Protein AF-A0A512DTS6-F1 (afdb_monomer_lite)

Structure (mmCIF, N/CA/C/O backbone):
data_AF-A0A512DTS6-F1
#
_entry.id   AF-A0A512DTS6-F1
#
loop_
_atom_site.group_PDB
_atom_site.id
_atom_site.type_symbol
_atom_site.label_atom_id
_atom_site.label_alt_id
_atom_site.label_comp_id
_atom_site.label_asym_id
_atom_site.label_entity_id
_atom_site.label_seq_id
_atom_site.pdbx_PDB_ins_code
_atom_site.Cartn_x
_atom_site.Cartn_y
_atom_site.Cartn_z
_atom_site.occupancy
_atom_site.B_iso_or_equiv
_atom_site.auth_seq_id
_atom_site.auth_comp_id
_atom_site.auth_asym_id
_atom_site.auth_atom_id
_atom_site.pdbx_PDB_model_num
ATOM 1 N N . MET A 1 1 ? -5.283 -4.118 12.997 1.00 68.88 1 MET A N 1
ATOM 2 C CA . MET A 1 1 ? -4.513 -5.050 12.125 1.00 68.88 1 MET A CA 1
ATOM 3 C C . MET A 1 1 ? -5.473 -5.818 11.245 1.00 68.88 1 MET A C 1
ATOM 5 O O . MET A 1 1 ? -5.314 -5.756 10.037 1.00 68.88 1 MET A O 1
ATOM 9 N N . GLN A 1 2 ? -6.522 -6.405 11.833 1.00 87.25 2 GLN A N 1
ATOM 10 C CA . GLN A 1 2 ? -7.629 -7.031 11.108 1.00 87.25 2 GLN A CA 1
ATOM 11 C C . GLN A 1 2 ? -8.223 -6.148 9.991 1.00 87.25 2 GLN A C 1
ATOM 13 O O . GLN A 1 2 ? -8.610 -6.655 8.944 1.00 87.25 2 GLN A O 1
ATOM 18 N N . GLU A 1 3 ? -8.275 -4.830 10.178 1.00 92.88 3 GLU A N 1
ATOM 19 C CA . GLU A 1 3 ? -8.742 -3.871 9.169 1.00 92.88 3 GLU A CA 1
ATOM 20 C C . GLU A 1 3 ? -7.796 -3.831 7.963 1.00 92.88 3 GLU A C 1
ATOM 22 O O . GLU A 1 3 ? -8.238 -3.862 6.818 1.00 92.88 3 GLU A O 1
ATOM 27 N N . ILE A 1 4 ? -6.483 -3.831 8.218 1.00 93.75 4 ILE A N 1
ATOM 28 C CA . ILE A 1 4 ? -5.471 -3.867 7.162 1.00 93.75 4 ILE A CA 1
ATOM 29 C C . ILE A 1 4 ? -5.511 -5.224 6.447 1.00 93.75 4 ILE A C 1
ATOM 31 O O . ILE A 1 4 ? -5.499 -5.248 5.223 1.00 93.75 4 ILE A O 1
ATOM 35 N N . ASP A 1 5 ? -5.637 -6.337 7.180 1.00 92.88 5 ASP A N 1
ATOM 36 C CA . ASP A 1 5 ? -5.832 -7.682 6.610 1.00 92.88 5 ASP A CA 1
ATOM 37 C C . ASP A 1 5 ? -7.047 -7.751 5.681 1.00 92.88 5 ASP A C 1
ATOM 39 O O . ASP A 1 5 ? -6.988 -8.342 4.603 1.00 92.88 5 ASP A O 1
ATOM 43 N N . THR A 1 6 ? -8.163 -7.161 6.111 1.00 93.81 6 THR A N 1
ATOM 44 C CA . THR A 1 6 ? -9.421 -7.159 5.357 1.00 93.81 6 THR A CA 1
ATOM 45 C C . THR A 1 6 ? -9.233 -6.431 4.032 1.00 93.81 6 THR A C 1
ATOM 47 O O . THR A 1 6 ? -9.469 -7.012 2.974 1.00 93.81 6 THR A O 1
ATOM 50 N N . VAL A 1 7 ? -8.695 -5.211 4.076 1.00 95.56 7 VAL A N 1
ATOM 51 C CA . VAL A 1 7 ? -8.401 -4.423 2.873 1.00 95.56 7 VAL A CA 1
ATOM 52 C C . VAL A 1 7 ? -7.369 -5.124 1.981 1.00 95.56 7 VAL A C 1
ATOM 54 O O . VAL A 1 7 ? -7.547 -5.194 0.766 1.00 95.56 7 VAL A O 1
ATOM 57 N N . LEU A 1 8 ? -6.314 -5.711 2.552 1.00 94.25 8 LEU A N 1
ATOM 58 C CA . LEU A 1 8 ? -5.327 -6.475 1.785 1.00 94.25 8 LEU A CA 1
ATOM 59 C C . LEU A 1 8 ? -5.976 -7.649 1.044 1.00 94.25 8 LEU A C 1
ATOM 61 O O . LEU A 1 8 ? -5.692 -7.854 -0.137 1.00 94.25 8 LEU A O 1
ATOM 65 N N . ARG A 1 9 ? -6.878 -8.397 1.690 1.00 92.62 9 ARG A N 1
ATOM 66 C CA . ARG A 1 9 ? -7.622 -9.496 1.050 1.00 92.62 9 ARG A CA 1
ATOM 67 C C . ARG A 1 9 ? -8.522 -9.005 -0.078 1.00 92.62 9 ARG A C 1
ATOM 69 O O . ARG A 1 9 ? -8.620 -9.676 -1.100 1.00 92.62 9 ARG A O 1
ATOM 76 N N . GLU A 1 10 ? -9.147 -7.841 0.065 1.00 94.44 10 GLU A N 1
ATOM 77 C CA . GLU A 1 10 ? -9.963 -7.248 -1.000 1.00 94.44 10 GLU A CA 1
ATOM 78 C C . GLU A 1 10 ? -9.127 -6.876 -2.229 1.00 94.44 10 GLU A C 1
ATOM 80 O O . GLU A 1 10 ? -9.495 -7.212 -3.357 1.00 94.44 10 GLU A O 1
ATOM 85 N N . PHE A 1 11 ? -7.985 -6.217 -2.023 1.00 94.06 11 PHE A N 1
ATOM 86 C CA . PHE A 1 11 ? -7.091 -5.809 -3.109 1.00 94.06 11 PHE A CA 1
ATOM 87 C C . PHE A 1 11 ? -6.451 -7.016 -3.801 1.00 94.06 11 PHE A C 1
ATOM 89 O O . PHE A 1 11 ? -6.468 -7.114 -5.031 1.00 94.06 11 PHE A O 1
ATOM 96 N N . THR A 1 12 ? -5.943 -7.968 -3.017 1.00 92.50 12 THR A N 1
ATOM 97 C CA . THR A 1 12 ? -5.329 -9.199 -3.537 1.00 92.50 12 THR A CA 1
ATOM 98 C C . THR A 1 12 ? -6.346 -10.114 -4.219 1.00 92.50 12 THR A C 1
ATOM 100 O O . THR A 1 12 ? -6.071 -10.641 -5.297 1.00 92.50 12 THR A O 1
ATOM 103 N N . GLY A 1 13 ? -7.564 -10.226 -3.680 1.00 91.75 13 GLY A N 1
ATOM 104 C CA . GLY A 1 13 ? -8.662 -10.983 -4.288 1.00 91.75 13 GLY A CA 1
ATOM 105 C C . GLY A 1 13 ? -9.099 -10.444 -5.655 1.00 91.75 13 GLY A C 1
ATOM 106 O O . GLY A 1 13 ? -9.553 -11.208 -6.505 1.00 91.75 13 GLY A O 1
ATOM 107 N N . ARG A 1 14 ? -8.910 -9.142 -5.904 1.00 93.38 14 ARG A N 1
ATOM 108 C CA . ARG A 1 14 ? -9.170 -8.491 -7.201 1.00 93.38 14 ARG A CA 1
ATOM 109 C C . ARG A 1 14 ? -7.952 -8.452 -8.123 1.00 93.38 14 ARG A C 1
ATOM 111 O O . ARG A 1 14 ? -8.048 -7.887 -9.208 1.00 93.38 14 ARG A O 1
ATOM 118 N N . LYS A 1 15 ? -6.820 -9.034 -7.713 1.00 91.50 15 LYS A N 1
ATOM 119 C CA . LYS A 1 15 ? -5.538 -8.960 -8.431 1.00 91.50 15 LYS A CA 1
ATOM 120 C C . LYS A 1 15 ? -5.073 -7.517 -8.692 1.00 91.50 15 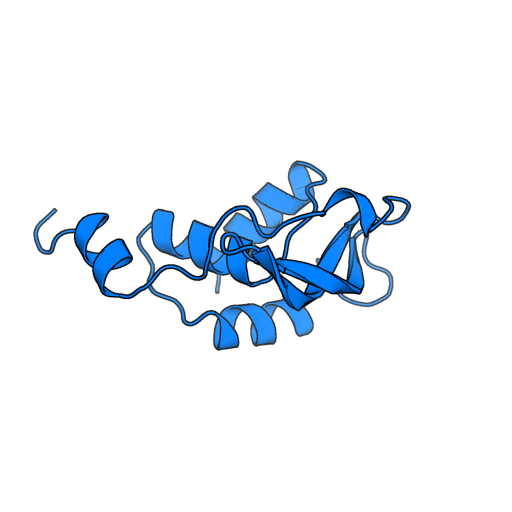LYS A C 1
ATOM 122 O O . LYS A 1 15 ? -4.461 -7.234 -9.718 1.00 91.50 15 LYS A O 1
ATOM 127 N N . ALA A 1 16 ? -5.381 -6.594 -7.779 1.00 92.75 16 ALA A N 1
ATOM 128 C CA . ALA A 1 16 ? -5.026 -5.185 -7.918 1.00 92.75 16 ALA A CA 1
ATOM 129 C C . ALA A 1 16 ? -3.524 -4.949 -7.700 1.00 92.75 16 ALA A C 1
ATOM 131 O O . ALA A 1 16 ? -2.879 -5.692 -6.956 1.00 92.75 16 ALA A O 1
ATOM 132 N N . LEU A 1 17 ? -3.001 -3.878 -8.302 1.00 92.88 17 LEU A N 1
ATOM 133 C CA . LEU A 1 17 ? -1.715 -3.280 -7.948 1.00 92.88 17 LEU A CA 1
ATOM 134 C C . LEU A 1 17 ? -1.967 -2.173 -6.918 1.00 92.88 17 LEU A C 1
ATOM 136 O O . LEU A 1 17 ? -2.939 -1.428 -7.048 1.00 92.88 17 LEU A O 1
ATOM 140 N N . PHE A 1 18 ? -1.124 -2.072 -5.895 1.00 93.56 18 PHE A N 1
ATOM 141 C CA . PHE A 1 18 ? -1.322 -1.101 -4.817 1.00 93.56 18 PHE A CA 1
ATOM 142 C C . PHE A 1 18 ? -0.036 -0.757 -4.077 1.00 93.56 18 PHE A C 1
ATOM 144 O O . PHE A 1 18 ? 0.947 -1.491 -4.088 1.00 93.56 18 PHE A O 1
ATOM 151 N N . THR A 1 19 ? -0.067 0.357 -3.366 1.00 93.25 19 THR A N 1
ATOM 152 C CA . THR A 1 19 ? 0.944 0.779 -2.401 1.00 93.25 19 THR A CA 1
ATOM 153 C C . THR A 1 19 ? 0.372 0.740 -0.988 1.00 93.25 19 THR A C 1
ATOM 155 O O . THR A 1 19 ? -0.829 0.592 -0.762 1.00 93.25 19 THR A O 1
ATOM 158 N N . SER A 1 20 ? 1.237 0.950 0.003 1.00 92.62 20 SER A N 1
ATOM 159 C CA . SER A 1 20 ? 0.787 1.163 1.384 1.00 92.62 20 SER A CA 1
ATOM 160 C C . SER A 1 20 ? -0.108 2.396 1.562 1.00 92.62 20 SER A C 1
ATOM 162 O O . SER A 1 20 ? -0.889 2.434 2.511 1.00 92.62 20 SER A O 1
ATOM 164 N N . ILE A 1 21 ? -0.034 3.388 0.663 1.00 92.38 21 ILE A N 1
ATOM 165 C CA . ILE A 1 21 ? -0.912 4.563 0.704 1.00 92.38 21 ILE A CA 1
ATOM 166 C C . ILE A 1 21 ? -2.345 4.170 0.345 1.00 92.38 21 ILE A C 1
ATOM 168 O O . ILE A 1 21 ? -3.261 4.607 1.037 1.00 92.38 21 ILE A O 1
ATOM 172 N N . ASP A 1 22 ? -2.553 3.324 -0.665 1.00 93.69 22 ASP A N 1
ATOM 173 C CA . ASP A 1 22 ? -3.903 2.902 -1.066 1.00 93.69 22 ASP A CA 1
ATOM 174 C C . ASP A 1 22 ? -4.580 2.109 0.040 1.00 93.69 22 ASP A C 1
ATOM 176 O O . ASP A 1 22 ? -5.721 2.398 0.394 1.00 93.69 22 ASP A O 1
ATOM 180 N N . ILE A 1 23 ? -3.837 1.175 0.640 1.00 95.12 23 ILE A N 1
ATOM 181 C CA . ILE A 1 23 ? -4.317 0.370 1.762 1.00 95.12 23 ILE A CA 1
ATOM 182 C C . ILE A 1 23 ? -4.630 1.265 2.964 1.00 95.12 23 ILE A C 1
ATOM 184 O O . ILE A 1 23 ? -5.716 1.177 3.530 1.00 95.12 23 ILE A O 1
ATOM 188 N N . ALA A 1 24 ? -3.726 2.178 3.333 1.00 95.19 24 ALA A N 1
ATOM 189 C CA . ALA A 1 24 ? -3.960 3.093 4.448 1.00 95.19 24 ALA A CA 1
ATOM 190 C C . ALA A 1 24 ? -5.165 4.010 4.204 1.00 95.19 24 ALA A C 1
ATOM 192 O O . ALA A 1 24 ? -5.947 4.266 5.118 1.00 95.19 24 ALA A O 1
ATOM 193 N N . ASN A 1 25 ? -5.324 4.507 2.979 1.00 94.75 25 ASN A N 1
ATOM 194 C CA . ASN A 1 25 ? -6.452 5.347 2.608 1.00 94.75 25 ASN A CA 1
ATOM 195 C C . ASN A 1 25 ? -7.766 4.568 2.631 1.00 94.75 25 ASN A C 1
ATOM 197 O O . ASN A 1 25 ? -8.756 5.107 3.111 1.00 94.75 25 ASN A O 1
ATOM 201 N N . GLU A 1 26 ? -7.789 3.321 2.165 1.00 95.75 26 GLU A N 1
ATOM 202 C CA . GLU A 1 26 ? -8.996 2.495 2.215 1.00 95.75 26 GLU A CA 1
ATOM 203 C C . GLU A 1 26 ? -9.393 2.159 3.659 1.00 95.75 26 GLU A C 1
ATOM 205 O O . GLU A 1 26 ? -10.544 2.368 4.031 1.00 95.75 26 GLU A O 1
ATOM 210 N N . VAL A 1 27 ? -8.441 1.784 4.521 1.00 96.31 27 VAL A N 1
ATOM 211 C CA . VAL A 1 27 ? -8.709 1.579 5.959 1.00 96.31 27 VAL A CA 1
ATOM 212 C C . VAL A 1 27 ? -9.303 2.841 6.604 1.00 96.31 27 VAL A C 1
ATOM 214 O O . VAL A 1 27 ? -10.259 2.769 7.378 1.00 96.31 27 VAL A O 1
ATOM 217 N N . LYS A 1 28 ? -8.788 4.021 6.242 1.00 95.88 28 LYS A N 1
ATOM 218 C CA . LYS A 1 28 ? -9.332 5.306 6.701 1.00 95.88 28 LYS A CA 1
ATOM 219 C C . LYS A 1 28 ? -10.721 5.597 6.139 1.00 95.88 28 LYS A C 1
ATOM 221 O O . LYS A 1 28 ? -11.563 6.113 6.868 1.00 95.88 28 LYS A O 1
ATOM 226 N N . ARG A 1 29 ? -11.009 5.256 4.879 1.00 94.38 29 ARG A N 1
ATOM 227 C CA . ARG A 1 29 ? -12.371 5.371 4.318 1.00 94.38 29 ARG A CA 1
ATOM 228 C C . ARG A 1 29 ? -13.365 4.501 5.083 1.00 94.38 29 ARG A C 1
ATOM 230 O O . ARG A 1 29 ? -14.498 4.925 5.264 1.00 94.38 29 ARG A O 1
ATOM 237 N N . GLN A 1 30 ? -12.920 3.358 5.600 1.00 94.19 30 GLN A N 1
ATOM 238 C CA . GLN A 1 30 ? -13.726 2.464 6.435 1.00 94.19 30 GLN A CA 1
ATOM 239 C C . GLN A 1 30 ? -13.900 2.943 7.890 1.00 94.19 30 GLN A C 1
ATOM 241 O O . GLN A 1 30 ? -14.632 2.312 8.645 1.00 94.19 30 GLN A O 1
ATOM 246 N N . GLY A 1 31 ? -13.279 4.061 8.289 1.00 94.12 31 GLY A N 1
ATOM 247 C CA . GLY A 1 31 ? -13.505 4.693 9.596 1.00 94.12 31 GLY A CA 1
ATOM 248 C C . GLY A 1 31 ? -12.382 4.523 10.612 1.00 94.12 31 GLY A C 1
ATOM 249 O O . GLY A 1 31 ? -12.487 5.042 11.721 1.00 94.12 31 GLY A O 1
ATOM 250 N N . THR A 1 32 ? -11.276 3.869 10.249 1.00 94.88 32 THR A N 1
ATOM 251 C CA . THR A 1 32 ? -10.152 3.663 11.172 1.00 94.88 32 THR A CA 1
ATOM 252 C C . THR A 1 32 ? -8.956 4.514 10.770 1.00 94.88 32 THR A C 1
ATOM 254 O O 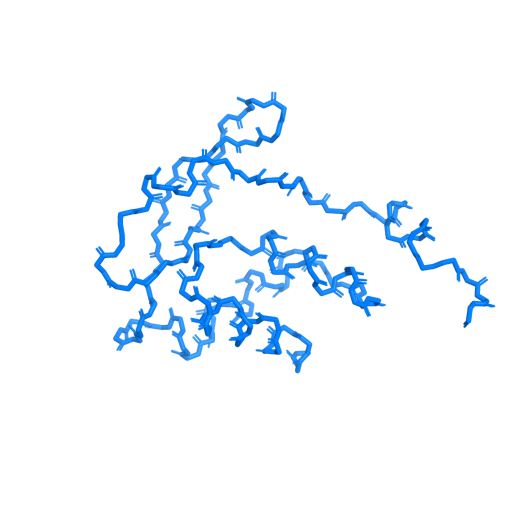. THR A 1 32 ? -8.350 4.325 9.716 1.00 94.88 32 THR A O 1
ATOM 257 N N . TRP A 1 33 ? -8.556 5.443 11.639 1.00 94.38 33 TRP A N 1
ATOM 258 C CA . TRP A 1 33 ? -7.339 6.217 11.421 1.00 94.38 33 TRP A CA 1
ATOM 259 C C . TRP A 1 33 ? -6.091 5.395 11.760 1.00 94.38 33 TRP A C 1
ATOM 261 O O . TRP A 1 33 ? -5.796 5.155 12.931 1.00 94.38 33 TRP A O 1
ATOM 271 N N . ILE A 1 34 ? -5.323 5.013 10.735 1.00 94.19 34 ILE A N 1
ATOM 272 C CA . ILE A 1 34 ? -4.005 4.380 10.890 1.00 94.19 34 ILE A CA 1
ATOM 273 C C . ILE A 1 34 ? -2.949 5.190 10.120 1.00 94.19 34 ILE A C 1
ATOM 275 O O . ILE A 1 34 ? -3.161 5.512 8.944 1.00 94.19 34 ILE A O 1
ATOM 279 N N . PRO A 1 35 ? -1.797 5.527 10.730 1.00 92.19 35 PRO A N 1
ATOM 280 C CA . PRO A 1 35 ? -0.693 6.160 10.018 1.00 92.19 35 PRO A CA 1
ATOM 281 C C . PRO A 1 35 ? -0.174 5.292 8.864 1.00 92.19 35 PRO A C 1
ATOM 283 O O . PRO A 1 35 ? 0.065 4.097 9.023 1.00 92.19 35 PRO A O 1
ATOM 286 N N . ASN A 1 36 ? 0.106 5.907 7.711 1.00 90.56 36 ASN A N 1
ATOM 287 C CA . ASN A 1 36 ? 0.614 5.185 6.534 1.00 90.56 36 ASN A CA 1
ATOM 288 C C . ASN A 1 36 ? 1.926 4.444 6.821 1.00 90.56 36 ASN A C 1
ATOM 290 O O . ASN A 1 36 ? 2.175 3.382 6.258 1.00 90.56 36 ASN A O 1
ATOM 294 N N . ARG A 1 37 ? 2.763 5.003 7.708 1.00 91.31 37 ARG A N 1
ATOM 295 C CA . ARG A 1 37 ? 4.003 4.364 8.158 1.00 91.31 37 ARG A CA 1
ATOM 296 C C . ARG A 1 37 ? 3.727 3.003 8.794 1.00 91.31 37 ARG A C 1
ATOM 298 O O . ARG A 1 37 ? 4.447 2.055 8.501 1.00 91.31 37 ARG A O 1
ATOM 305 N N . ASP A 1 38 ? 2.697 2.914 9.626 1.00 94.44 38 ASP A N 1
ATOM 306 C CA . ASP A 1 38 ? 2.372 1.695 10.364 1.00 94.44 38 ASP A CA 1
ATOM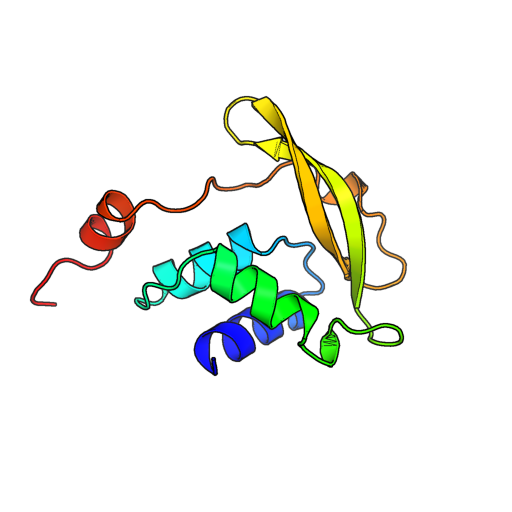 307 C C . ASP A 1 38 ? 1.786 0.645 9.418 1.00 94.44 38 ASP A C 1
ATOM 309 O O . ASP A 1 38 ? 2.179 -0.517 9.470 1.00 94.44 38 ASP A O 1
ATOM 313 N N . VAL A 1 39 ? 0.949 1.074 8.466 1.00 94.31 39 VAL A N 1
ATOM 314 C CA . VAL A 1 39 ? 0.454 0.214 7.379 1.00 94.31 39 VAL A CA 1
ATOM 315 C C . VAL A 1 39 ? 1.610 -0.327 6.534 1.00 94.31 39 VAL A C 1
ATOM 317 O O . VAL A 1 39 ? 1.683 -1.528 6.291 1.00 94.31 39 VAL A O 1
ATOM 320 N N . ALA A 1 40 ? 2.562 0.522 6.138 1.00 91.81 40 ALA A N 1
ATOM 321 C CA . ALA A 1 40 ? 3.727 0.101 5.362 1.00 91.81 40 ALA A CA 1
ATOM 322 C C . ALA A 1 40 ? 4.619 -0.894 6.122 1.00 91.81 40 ALA A C 1
ATOM 324 O O . ALA A 1 40 ? 5.095 -1.867 5.539 1.00 91.81 40 ALA A O 1
ATOM 325 N N . LEU A 1 41 ? 4.857 -0.656 7.417 1.00 92.12 41 LEU A N 1
ATOM 326 C CA . LEU A 1 41 ? 5.622 -1.573 8.264 1.00 92.12 41 LEU A CA 1
ATOM 327 C C . LEU A 1 41 ? 4.922 -2.922 8.390 1.00 92.12 41 LEU A C 1
ATOM 329 O O . LEU A 1 41 ? 5.569 -3.955 8.232 1.00 92.12 41 LEU A O 1
ATOM 333 N N . TYR A 1 42 ? 3.610 -2.905 8.607 1.00 92.69 42 TYR A N 1
ATOM 334 C CA . TYR A 1 42 ? 2.822 -4.119 8.703 1.00 92.69 42 TYR A CA 1
ATOM 335 C C . TYR A 1 42 ? 2.824 -4.922 7.398 1.00 92.69 42 TYR A C 1
ATOM 337 O O . TYR A 1 42 ? 3.121 -6.112 7.409 1.00 92.69 42 TYR A O 1
ATOM 345 N N . MET A 1 43 ? 2.587 -4.271 6.257 1.00 91.69 43 MET A N 1
ATOM 346 C CA . MET A 1 43 ? 2.578 -4.931 4.947 1.00 91.69 43 MET A CA 1
ATOM 347 C C . MET A 1 43 ? 3.913 -5.605 4.611 1.00 91.69 43 MET A C 1
ATOM 349 O O . MET A 1 43 ? 3.924 -6.665 3.998 1.00 91.69 43 MET A O 1
ATOM 353 N N . ARG A 1 44 ? 5.049 -5.036 5.035 1.00 86.56 44 ARG A N 1
ATOM 354 C CA . ARG A 1 44 ? 6.374 -5.663 4.852 1.00 86.56 44 ARG A CA 1
ATOM 355 C C . ARG A 1 44 ? 6.562 -6.947 5.660 1.00 86.56 44 ARG A C 1
ATOM 357 O O . ARG A 1 44 ? 7.416 -7.752 5.309 1.00 86.56 44 ARG A O 1
ATOM 364 N N . GLN A 1 45 ? 5.819 -7.103 6.750 1.00 86.56 45 GLN A N 1
ATOM 365 C CA . GLN A 1 45 ? 5.856 -8.279 7.623 1.00 86.56 45 GLN A CA 1
ATOM 366 C C . GLN A 1 45 ? 4.733 -9.272 7.302 1.00 86.56 45 GLN A C 1
ATOM 368 O O . GLN A 1 45 ? 4.689 -10.355 7.878 1.00 86.56 45 GLN A O 1
ATOM 373 N N . HIS A 1 46 ? 3.816 -8.906 6.406 1.00 82.12 46 HIS A N 1
ATOM 374 C CA . HIS A 1 46 ? 2.640 -9.696 6.102 1.00 82.12 46 HIS A CA 1
ATOM 375 C C . HIS A 1 46 ? 2.999 -10.883 5.195 1.00 82.12 46 HIS A C 1
ATOM 377 O O . HIS A 1 46 ? 3.463 -10.693 4.073 1.00 82.12 46 HIS A O 1
ATOM 383 N N . GLU A 1 47 ? 2.725 -12.110 5.646 1.00 74.12 47 GLU A N 1
ATOM 384 C CA . GLU A 1 47 ? 3.151 -13.351 4.975 1.00 74.12 47 GLU A CA 1
ATOM 385 C C . GLU A 1 47 ? 2.678 -13.460 3.516 1.00 74.12 47 GLU A C 1
ATOM 387 O O . GLU A 1 47 ? 3.457 -13.849 2.653 1.00 74.12 47 GLU A O 1
ATOM 392 N N . LEU A 1 48 ? 1.443 -13.037 3.205 1.00 72.44 48 LEU A N 1
ATOM 393 C CA . LEU A 1 48 ? 0.926 -13.018 1.819 1.00 72.44 48 LEU A CA 1
ATOM 394 C C . LEU A 1 48 ? 1.744 -12.141 0.853 1.00 72.44 48 LEU A C 1
ATOM 396 O O . LEU A 1 48 ? 1.637 -12.311 -0.358 1.00 72.44 48 LEU A O 1
ATOM 400 N N . LEU A 1 49 ? 2.518 -11.190 1.378 1.00 75.94 49 LEU A N 1
ATOM 401 C CA . LEU A 1 49 ? 3.340 -10.248 0.614 1.00 75.94 49 LEU A CA 1
ATOM 402 C C . LEU A 1 49 ? 4.842 -10.564 0.749 1.00 75.94 49 LEU A C 1
ATOM 404 O O . LEU A 1 49 ? 5.682 -9.802 0.268 1.00 75.94 49 LEU A O 1
ATOM 408 N N . ALA A 1 50 ? 5.186 -11.656 1.439 1.00 67.19 50 ALA A N 1
ATOM 409 C CA . ALA A 1 50 ? 6.555 -12.105 1.636 1.00 67.19 50 ALA A CA 1
ATOM 410 C C . ALA A 1 50 ? 7.093 -12.834 0.384 1.00 67.19 50 ALA A C 1
ATOM 412 O O . ALA A 1 50 ? 6.315 -13.289 -0.460 1.00 67.19 50 ALA A O 1
ATOM 413 N N . PRO A 1 51 ? 8.426 -12.982 0.243 1.00 59.19 51 PRO A N 1
ATOM 414 C CA . PRO A 1 51 ? 9.022 -13.708 -0.876 1.00 59.19 51 PRO A CA 1
ATOM 415 C C . PRO A 1 51 ? 8.445 -15.125 -1.023 1.00 59.19 51 PRO A C 1
ATOM 417 O O . PRO A 1 51 ? 8.492 -15.914 -0.082 1.00 59.19 51 PRO A O 1
ATOM 420 N N . GLY A 1 52 ? 7.925 -15.445 -2.211 1.00 67.00 52 GLY A N 1
ATOM 421 C CA . GLY A 1 52 ? 7.262 -16.723 -2.500 1.00 67.00 52 GLY A CA 1
ATOM 422 C C . GLY A 1 52 ? 5.735 -16.705 -2.368 1.00 67.00 52 GLY A C 1
ATOM 423 O O . GLY A 1 52 ? 5.107 -17.707 -2.698 1.00 67.00 52 GLY A O 1
ATOM 424 N N . GLY A 1 53 ? 5.138 -15.592 -1.928 1.00 74.62 53 GLY A N 1
ATOM 425 C CA . GLY A 1 53 ? 3.697 -15.358 -2.033 1.00 74.62 53 GLY A CA 1
ATOM 426 C C . GLY A 1 53 ? 3.246 -15.047 -3.467 1.00 74.62 53 GLY A C 1
ATOM 427 O O . GLY A 1 53 ? 4.058 -14.775 -4.352 1.00 74.62 53 GLY A O 1
ATOM 428 N N . ASP A 1 54 ? 1.929 -15.032 -3.689 1.00 85.94 54 ASP A N 1
ATOM 429 C CA . ASP A 1 54 ? 1.317 -14.710 -4.993 1.00 85.94 54 ASP A CA 1
ATOM 430 C C . ASP A 1 54 ? 1.499 -13.237 -5.406 1.00 85.94 54 ASP A C 1
ATOM 432 O O . ASP A 1 54 ? 1.181 -12.840 -6.532 1.00 85.94 54 ASP A O 1
ATOM 436 N N . TYR A 1 55 ? 2.005 -12.423 -4.480 1.00 91.69 55 TYR A N 1
ATOM 437 C CA . TYR A 1 55 ? 2.262 -11.007 -4.642 1.00 91.69 55 TYR A CA 1
ATOM 438 C C . TYR A 1 55 ? 3.742 -10.694 -4.453 1.00 91.69 55 TYR A C 1
ATOM 440 O O . TYR A 1 55 ? 4.390 -11.153 -3.515 1.00 91.69 55 TYR A O 1
ATOM 448 N N . LEU A 1 56 ? 4.259 -9.858 -5.347 1.00 89.25 56 LEU A N 1
ATOM 449 C CA . LEU A 1 56 ? 5.615 -9.339 -5.307 1.00 89.25 56 LEU A CA 1
ATOM 450 C C . LEU A 1 56 ? 5.595 -7.884 -4.847 1.00 89.25 56 LEU A C 1
ATOM 452 O O . LEU A 1 56 ? 4.630 -7.157 -5.082 1.00 89.25 56 LEU A O 1
ATOM 456 N N . MET A 1 57 ? 6.686 -7.463 -4.212 1.00 90.38 57 MET A N 1
ATOM 457 C CA . MET A 1 57 ? 6.918 -6.083 -3.803 1.00 90.38 57 MET A CA 1
ATOM 458 C C . MET A 1 57 ? 8.111 -5.528 -4.583 1.00 90.38 57 MET A C 1
ATOM 460 O O . MET A 1 57 ? 9.236 -5.998 -4.413 1.00 90.38 57 MET A O 1
ATOM 464 N N . THR A 1 58 ? 7.875 -4.496 -5.390 1.00 90.75 58 THR A N 1
ATOM 465 C CA . THR A 1 58 ? 8.902 -3.867 -6.230 1.00 90.75 58 THR A CA 1
ATOM 466 C C . THR A 1 58 ? 9.024 -2.385 -5.894 1.00 90.75 58 THR A C 1
ATOM 468 O O . THR A 1 58 ? 8.024 -1.667 -5.870 1.00 90.75 58 THR A O 1
ATOM 471 N N . LEU A 1 59 ? 10.247 -1.913 -5.626 1.00 90.62 59 LEU A N 1
ATOM 472 C CA . LEU A 1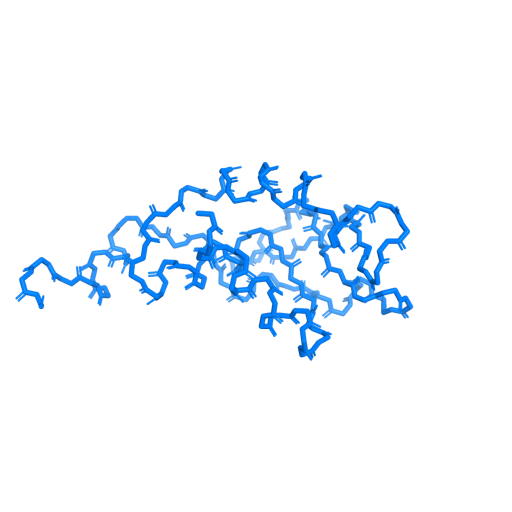 59 ? 10.529 -0.480 -5.514 1.00 90.62 59 LEU A CA 1
ATOM 473 C C . LEU A 1 59 ? 10.561 0.124 -6.920 1.00 90.62 59 LEU A C 1
ATOM 475 O O 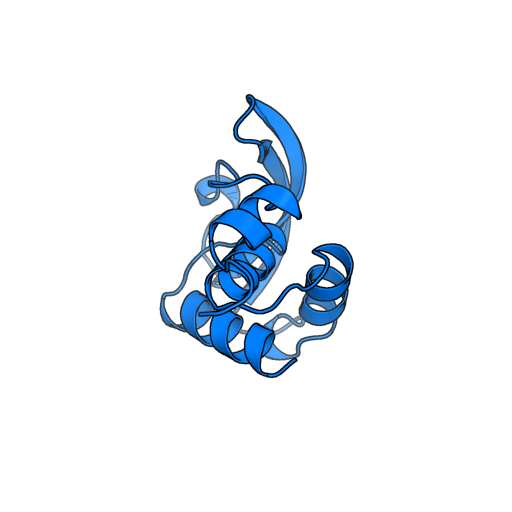. LEU A 1 59 ? 11.344 -0.316 -7.759 1.00 90.62 59 LEU A O 1
ATOM 479 N N . THR A 1 60 ? 9.720 1.119 -7.177 1.00 90.19 60 THR A N 1
ATOM 480 C CA . THR A 1 60 ? 9.682 1.831 -8.458 1.00 90.19 60 THR A CA 1
ATOM 481 C C . THR A 1 60 ? 9.357 3.305 -8.245 1.00 90.19 60 THR A C 1
ATOM 483 O O . THR A 1 60 ? 8.863 3.708 -7.189 1.00 90.19 60 THR A O 1
ATOM 486 N N . THR A 1 61 ? 9.609 4.113 -9.270 1.00 89.94 61 THR A N 1
ATOM 487 C CA . THR A 1 61 ? 9.124 5.490 -9.336 1.00 89.94 61 THR A CA 1
ATOM 488 C C . THR A 1 61 ? 7.662 5.488 -9.764 1.00 89.94 61 THR A C 1
ATOM 490 O O . THR A 1 61 ? 7.310 4.887 -10.779 1.00 89.94 61 THR A O 1
ATOM 493 N N . VAL A 1 62 ? 6.822 6.174 -8.997 1.00 87.25 62 VAL A N 1
ATOM 494 C CA . VAL A 1 62 ? 5.408 6.423 -9.299 1.00 87.25 62 VAL A CA 1
ATOM 495 C C . VAL A 1 62 ? 5.142 7.920 -9.251 1.00 87.25 62 VAL A C 1
ATOM 497 O O . VAL A 1 62 ? 5.853 8.661 -8.571 1.00 87.25 62 VAL A O 1
ATOM 500 N N . SER A 1 63 ? 4.109 8.377 -9.948 1.00 86.44 63 SER A N 1
ATOM 501 C CA . SER A 1 63 ? 3.675 9.770 -9.855 1.00 86.44 63 SER A CA 1
ATOM 502 C C . SER A 1 63 ? 2.699 9.944 -8.693 1.00 86.44 63 SER A C 1
ATOM 504 O O . SER A 1 63 ? 1.754 9.169 -8.543 1.00 86.44 63 SER A O 1
ATOM 506 N N . LEU A 1 64 ? 2.909 10.962 -7.860 1.00 80.06 64 LEU A N 1
ATOM 507 C CA . LEU A 1 64 ? 1.851 11.495 -7.005 1.00 80.06 64 LEU A CA 1
ATOM 508 C C . LEU A 1 64 ? 0.816 12.230 -7.863 1.00 80.06 64 LEU A C 1
ATOM 510 O O . LEU A 1 64 ? 1.128 12.695 -8.958 1.00 80.06 64 LEU A O 1
ATOM 514 N N . ARG A 1 65 ? -0.383 12.436 -7.311 1.00 74.19 65 ARG A N 1
ATOM 515 C CA . ARG A 1 65 ? -1.467 13.196 -7.959 1.00 74.19 65 ARG A CA 1
ATOM 516 C C . ARG A 1 65 ? -1.072 14.621 -8.376 1.00 74.19 65 ARG A C 1
ATOM 518 O O . ARG A 1 65 ? -1.657 15.191 -9.289 1.00 74.19 65 ARG A O 1
ATOM 525 N N . ASP A 1 66 ? -0.098 15.222 -7.695 1.00 79.06 66 ASP A N 1
ATOM 526 C CA . ASP A 1 66 ? 0.447 16.543 -8.043 1.00 79.06 66 ASP A CA 1
ATOM 527 C C . ASP A 1 66 ? 1.544 16.488 -9.127 1.00 79.06 66 ASP A C 1
ATOM 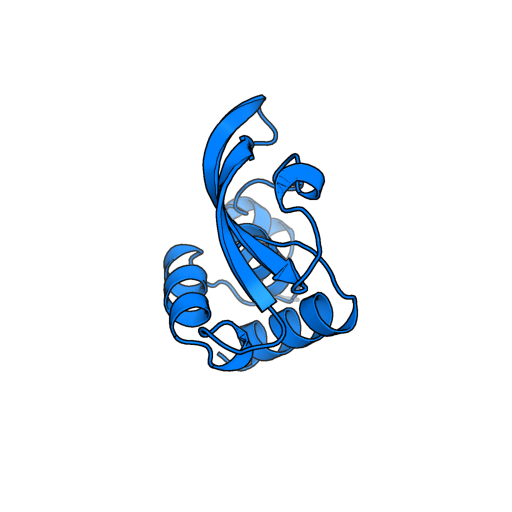529 O O . ASP A 1 66 ? 2.196 17.493 -9.406 1.00 79.06 66 ASP A O 1
ATOM 533 N N . GLY A 1 67 ? 1.752 15.319 -9.738 1.00 79.88 67 GLY A N 1
ATOM 534 C CA . GLY A 1 67 ? 2.729 15.070 -10.793 1.00 79.88 67 GLY A CA 1
ATOM 535 C C . GLY A 1 67 ? 4.157 14.854 -10.295 1.00 79.88 67 GLY A C 1
ATOM 536 O O . GLY A 1 67 ? 5.045 14.602 -11.111 1.00 79.88 67 GLY A O 1
ATOM 537 N N . ARG A 1 68 ? 4.423 14.941 -8.983 1.00 84.00 68 ARG A N 1
ATOM 538 C CA . ARG A 1 68 ? 5.774 14.709 -8.459 1.00 84.00 68 ARG A CA 1
ATOM 539 C C . ARG A 1 68 ? 6.123 13.219 -8.502 1.00 84.00 68 ARG A C 1
ATOM 541 O O . ARG A 1 68 ? 5.366 12.416 -7.954 1.00 84.00 68 ARG A O 1
ATOM 548 N N . PRO A 1 69 ? 7.277 12.838 -9.074 1.00 86.50 69 PRO A N 1
ATOM 549 C CA . PRO A 1 69 ? 7.755 11.469 -8.988 1.00 86.50 69 PRO A CA 1
ATOM 550 C C . PRO A 1 69 ? 8.215 11.171 -7.559 1.00 86.50 69 PRO A C 1
ATOM 552 O O . PRO A 1 69 ? 8.924 11.969 -6.941 1.00 86.50 69 PRO A O 1
ATOM 555 N N . VAL A 1 70 ? 7.831 10.010 -7.041 1.00 87.25 70 VAL A N 1
ATOM 556 C CA . VAL A 1 70 ? 8.274 9.498 -5.743 1.00 87.25 70 VAL A CA 1
ATOM 557 C C . VAL A 1 70 ? 8.622 8.023 -5.851 1.00 87.25 70 VAL A C 1
ATOM 559 O O . VAL A 1 70 ? 8.013 7.284 -6.623 1.00 87.25 70 VAL A O 1
ATOM 562 N N . GLU A 1 71 ? 9.590 7.580 -5.058 1.00 88.81 71 GLU A N 1
ATOM 563 C CA . GLU A 1 71 ? 9.868 6.155 -4.914 1.00 88.81 71 GLU A CA 1
ATOM 564 C C . GLU A 1 71 ? 8.848 5.522 -3.966 1.00 88.81 71 GLU A C 1
ATOM 566 O O . GLU A 1 71 ? 8.649 5.978 -2.836 1.00 88.81 71 GLU A O 1
ATOM 571 N N . ALA A 1 72 ? 8.204 4.452 -4.423 1.00 87.56 72 ALA A N 1
ATOM 572 C CA . ALA A 1 72 ? 7.251 3.693 -3.634 1.00 87.56 72 ALA A CA 1
ATOM 573 C C . ALA A 1 72 ? 7.406 2.194 -3.890 1.00 87.56 72 ALA A C 1
ATOM 575 O O . ALA A 1 72 ? 7.730 1.751 -4.993 1.00 87.56 72 ALA A O 1
ATOM 576 N N . TYR A 1 73 ? 7.142 1.404 -2.852 1.00 91.12 73 TYR A N 1
ATOM 577 C CA . TYR A 1 73 ? 6.952 -0.029 -3.015 1.00 91.12 73 TYR A CA 1
ATOM 578 C C . TYR A 1 73 ? 5.549 -0.283 -3.554 1.00 91.12 73 TYR A C 1
ATOM 580 O O . TYR A 1 73 ? 4.561 0.014 -2.874 1.00 91.12 73 TYR A O 1
ATOM 588 N N . VAL A 1 74 ? 5.487 -0.833 -4.762 1.00 92.19 74 VAL A N 1
ATOM 589 C CA . VAL A 1 74 ? 4.256 -1.306 -5.389 1.00 92.19 74 VAL A CA 1
ATOM 590 C C . VAL A 1 74 ? 4.163 -2.809 -5.180 1.00 92.19 74 VAL A C 1
ATOM 592 O O . VAL A 1 74 ? 5.096 -3.557 -5.480 1.00 92.19 74 VAL A O 1
ATOM 595 N N . TYR A 1 75 ? 3.022 -3.231 -4.660 1.00 92.88 75 TYR A N 1
ATOM 596 C CA . TYR A 1 75 ? 2.628 -4.615 -4.490 1.00 92.88 75 TYR A CA 1
ATOM 597 C C . TYR A 1 75 ? 1.772 -5.013 -5.683 1.00 92.88 75 TYR A C 1
ATOM 599 O O . TYR A 1 75 ? 0.822 -4.311 -6.034 1.00 92.88 75 TYR A O 1
ATOM 607 N N . HIS A 1 76 ? 2.122 -6.118 -6.329 1.00 92.69 76 HIS A N 1
ATOM 608 C CA . HIS A 1 76 ? 1.472 -6.556 -7.559 1.00 92.69 76 HIS A CA 1
ATOM 609 C C . HIS A 1 76 ? 1.439 -8.084 -7.658 1.00 92.69 76 HIS A C 1
ATOM 611 O O . HIS A 1 76 ? 2.328 -8.741 -7.108 1.00 92.69 76 HIS A O 1
ATOM 617 N N . PRO A 1 77 ? 0.461 -8.667 -8.378 1.00 92.75 77 PRO A N 1
ATOM 618 C CA . PRO A 1 77 ? 0.470 -10.095 -8.660 1.00 92.75 77 PRO A CA 1
ATOM 619 C C . PRO A 1 77 ? 1.771 -10.518 -9.348 1.00 92.75 77 PRO A C 1
ATOM 621 O O . PRO A 1 77 ? 2.328 -9.786 -10.179 1.00 92.75 77 PRO A O 1
ATOM 624 N N . ALA A 1 78 ? 2.249 -11.720 -9.036 1.00 87.38 78 ALA A N 1
ATOM 625 C CA . ALA A 1 78 ? 3.358 -12.313 -9.767 1.00 87.38 78 ALA A CA 1
ATOM 626 C C . ALA A 1 78 ? 3.012 -12.417 -11.267 1.00 87.38 78 ALA A C 1
ATOM 628 O O . ALA A 1 78 ? 1.958 -12.926 -11.647 1.00 87.38 78 ALA A O 1
ATOM 629 N N . GLY A 1 79 ? 3.900 -11.907 -12.124 1.00 86.25 79 GLY A N 1
ATOM 630 C CA . GLY A 1 79 ? 3.694 -11.852 -13.577 1.00 86.25 79 GLY A CA 1
ATOM 631 C C . GLY A 1 79 ? 3.008 -10.582 -14.098 1.00 86.25 79 GLY A C 1
ATOM 632 O O . GLY A 1 79 ? 3.022 -10.364 -15.306 1.00 86.25 79 GLY A O 1
ATOM 633 N N . SER A 1 80 ? 2.473 -9.719 -13.227 1.00 89.25 80 SER A N 1
ATOM 634 C CA . SER A 1 80 ? 1.982 -8.391 -13.622 1.00 89.25 80 SER A CA 1
ATOM 635 C C . SER A 1 80 ? 3.130 -7.375 -13.682 1.00 89.25 80 SER A C 1
ATOM 637 O O . SER A 1 80 ? 3.940 -7.321 -12.750 1.00 89.25 80 SER A O 1
ATOM 639 N N . PRO A 1 81 ? 3.228 -6.551 -14.740 1.00 88.44 81 PRO A N 1
ATOM 640 C CA . PRO A 1 81 ? 4.264 -5.534 -14.836 1.00 88.44 81 PRO A CA 1
ATOM 641 C C . PRO A 1 81 ? 3.946 -4.348 -13.918 1.00 88.44 81 PRO A C 1
ATOM 643 O O . PRO A 1 81 ? 2.904 -3.706 -14.023 1.00 88.44 81 PRO A O 1
ATOM 646 N N . VAL A 1 82 ? 4.892 -4.000 -13.043 1.00 86.69 82 VAL A N 1
ATOM 647 C CA . VAL A 1 82 ? 4.739 -2.899 -12.073 1.00 86.69 82 VAL A CA 1
ATOM 648 C C . VAL A 1 82 ? 4.484 -1.532 -12.732 1.00 86.69 82 VAL A C 1
ATOM 650 O O . VAL A 1 82 ? 3.888 -0.645 -12.126 1.00 86.69 82 VAL A O 1
ATOM 653 N N . THR A 1 83 ? 4.882 -1.366 -13.996 1.00 84.00 83 THR A N 1
ATOM 654 C CA . THR A 1 83 ? 4.667 -0.149 -14.792 1.00 84.00 83 THR A CA 1
ATOM 655 C C . THR A 1 83 ? 3.191 0.172 -15.032 1.00 84.00 83 THR A C 1
ATOM 657 O O . THR A 1 83 ? 2.872 1.320 -15.320 1.00 84.00 83 THR A O 1
ATOM 660 N N . GLU A 1 84 ? 2.288 -0.805 -14.893 1.00 85.44 84 GLU A N 1
ATOM 661 C CA . GLU A 1 84 ? 0.837 -0.581 -14.975 1.00 85.44 84 GLU A CA 1
ATOM 662 C C . GLU A 1 84 ? 0.295 0.244 -13.804 1.00 85.44 84 GLU A C 1
ATOM 664 O O . GLU A 1 84 ? -0.758 0.862 -13.932 1.00 85.44 84 GLU A O 1
ATOM 669 N N . TYR A 1 85 ? 1.010 0.291 -12.674 1.00 84.00 85 TYR A N 1
ATOM 670 C CA . TYR A 1 85 ? 0.551 1.027 -11.502 1.00 84.00 85 TYR A CA 1
ATOM 671 C C . TYR A 1 85 ? 0.643 2.550 -11.671 1.00 84.00 85 TYR A C 1
ATOM 673 O O . TYR A 1 85 ? -0.121 3.232 -11.010 1.00 84.00 85 TYR A O 1
ATOM 681 N N . GLY A 1 86 ? 1.497 3.068 -12.570 1.00 67.94 86 GLY A N 1
ATOM 682 C CA . GLY A 1 86 ? 1.506 4.431 -13.147 1.00 67.94 86 GLY A CA 1
ATOM 683 C C . GLY A 1 86 ? 1.486 5.653 -12.206 1.00 67.94 86 GLY A C 1
ATOM 684 O O . GLY A 1 86 ? 2.371 6.508 -12.263 1.00 67.94 86 GLY A O 1
ATOM 685 N N . GLU A 1 87 ? 0.473 5.761 -11.356 1.00 74.31 87 GLU A N 1
ATOM 686 C CA . GLU A 1 87 ? 0.154 6.889 -10.496 1.00 74.31 87 GLU A CA 1
ATOM 687 C C . GLU A 1 87 ? -0.493 6.406 -9.190 1.00 74.31 87 GLU A C 1
ATOM 689 O O . GLU A 1 87 ? -1.371 5.542 -9.182 1.00 74.31 87 GLU A O 1
ATOM 694 N N . ILE A 1 88 ? -0.113 7.019 -8.066 1.00 73.12 88 ILE A N 1
ATOM 695 C CA . ILE A 1 88 ? -0.883 6.877 -6.832 1.00 73.12 88 ILE A CA 1
ATOM 696 C C . ILE A 1 88 ? -2.187 7.653 -7.014 1.00 73.12 88 ILE A C 1
ATOM 698 O O . ILE A 1 88 ? -2.205 8.880 -6.895 1.00 73.12 88 ILE A O 1
ATOM 702 N N . LEU A 1 89 ? -3.281 6.924 -7.257 1.00 68.19 89 LEU A N 1
ATOM 703 C CA . LEU A 1 89 ? -4.604 7.493 -7.540 1.00 68.19 89 LEU A CA 1
ATOM 704 C C . LEU A 1 89 ? -5.056 8.504 -6.477 1.00 68.19 89 LEU A C 1
ATOM 706 O O . LEU A 1 89 ? -5.802 9.437 -6.781 1.00 68.19 89 LEU A O 1
ATOM 710 N N . GLN A 1 90 ? -4.628 8.327 -5.220 1.00 69.31 90 GLN A N 1
ATOM 711 C CA . GLN A 1 90 ? -4.928 9.255 -4.135 1.00 69.31 90 GLN A CA 1
ATOM 712 C C . GLN A 1 90 ? -3.734 9.491 -3.212 1.00 69.31 90 GLN A C 1
ATOM 714 O O . GLN A 1 90 ? -3.177 8.558 -2.637 1.00 69.31 90 GLN A O 1
ATOM 719 N N . SER A 1 91 ? -3.408 10.766 -2.988 1.00 80.94 91 SER A N 1
ATOM 720 C CA . SER A 1 91 ? -2.468 11.186 -1.946 1.00 80.94 91 SER A CA 1
ATOM 721 C C . SER A 1 91 ? -2.848 10.614 -0.578 1.00 80.94 91 SER A C 1
ATOM 723 O O . SER A 1 91 ? -4.002 10.272 -0.319 1.00 80.94 91 SER A O 1
ATOM 725 N N . ALA A 1 92 ? -1.870 10.531 0.322 1.00 86.19 92 ALA A N 1
ATOM 726 C CA . ALA A 1 92 ? -2.109 10.150 1.708 1.00 86.19 92 ALA A CA 1
ATOM 727 C C . ALA A 1 92 ? -3.210 11.021 2.334 1.00 86.19 92 ALA A C 1
ATOM 729 O O . ALA A 1 92 ? -3.033 12.232 2.454 1.00 86.19 92 ALA A O 1
ATOM 730 N N . MET A 1 93 ? -4.311 10.394 2.758 1.00 91.56 93 MET A N 1
ATOM 731 C CA . MET A 1 93 ? -5.428 11.086 3.394 1.00 91.56 93 MET A CA 1
ATOM 732 C C . MET A 1 93 ? -4.955 11.766 4.681 1.00 91.56 93 MET A C 1
ATOM 734 O O . MET A 1 93 ? -4.370 11.117 5.562 1.00 91.56 93 MET A O 1
ATOM 738 N N . SER A 1 94 ? -5.223 13.066 4.764 1.00 91.31 94 SER A N 1
ATOM 739 C CA . SER A 1 94 ? -4.925 13.931 5.901 1.00 91.31 94 SER A CA 1
ATOM 740 C C . SER A 1 94 ? -5.922 13.734 7.054 1.00 91.31 94 SER A C 1
ATOM 742 O O . SER A 1 94 ? -7.039 13.257 6.835 1.00 91.31 94 SER A O 1
ATOM 744 N N . PRO A 1 95 ? -5.565 14.125 8.294 1.00 91.88 95 PRO A N 1
ATOM 745 C CA . PRO A 1 95 ? -6.498 14.084 9.419 1.00 91.88 95 PRO A CA 1
ATOM 746 C C . PRO A 1 95 ? -7.782 14.888 9.170 1.00 91.88 95 PRO A C 1
ATOM 748 O O . PRO A 1 95 ? -8.854 14.478 9.605 1.00 91.88 95 PRO A O 1
ATOM 751 N N . GLN A 1 96 ? -7.686 16.016 8.458 1.00 92.38 96 GLN A N 1
ATOM 752 C CA . GLN A 1 96 ? -8.831 16.864 8.124 1.00 92.38 96 GLN A CA 1
ATOM 753 C C . GLN A 1 96 ? -9.789 16.163 7.157 1.00 92.38 96 GLN A C 1
ATOM 755 O O . GLN A 1 96 ? -10.996 16.189 7.376 1.00 92.38 96 GLN A O 1
ATOM 760 N N . GLU A 1 97 ? -9.262 15.509 6.118 1.00 91.88 97 GLU A N 1
ATOM 761 C CA . GLU A 1 97 ? -10.076 14.723 5.181 1.00 91.88 97 GLU A CA 1
ATOM 762 C C . GLU A 1 97 ? -10.747 13.540 5.882 1.00 91.88 97 GLU A C 1
ATOM 764 O O . GLU A 1 97 ? -11.928 13.289 5.663 1.00 91.88 97 GLU A O 1
ATOM 769 N N . PHE A 1 98 ? -10.027 12.852 6.772 1.00 93.75 98 PHE A N 1
ATOM 770 C CA . PHE A 1 98 ? -10.605 11.773 7.569 1.00 93.75 98 PHE A CA 1
ATOM 771 C C . PHE A 1 98 ? -11.742 12.270 8.471 1.00 93.75 98 PHE A C 1
ATOM 773 O O . PHE A 1 98 ? -12.820 11.683 8.472 1.00 93.75 98 PHE A O 1
ATOM 780 N N . ALA A 1 99 ? -11.537 13.374 9.196 1.00 92.75 99 ALA A N 1
ATOM 781 C CA . ALA A 1 99 ? -12.563 13.959 10.060 1.00 92.75 99 ALA A CA 1
ATOM 782 C C . ALA A 1 99 ? -13.784 14.469 9.274 1.00 92.75 99 ALA A C 1
ATOM 784 O O . ALA A 1 99 ? -14.900 14.434 9.784 1.00 92.75 99 ALA A O 1
ATOM 785 N N . ALA A 1 100 ? -13.586 14.932 8.036 1.00 93.12 100 ALA A N 1
ATOM 786 C CA . ALA A 1 100 ? -14.680 15.324 7.153 1.00 93.12 100 ALA A CA 1
ATOM 787 C C . ALA A 1 100 ? -15.514 14.119 6.679 1.00 93.12 100 ALA A C 1
ATOM 789 O O . ALA A 1 100 ? -16.720 14.258 6.492 1.00 93.12 100 ALA A O 1
ATOM 790 N N . LEU A 1 101 ? -14.885 12.952 6.491 1.00 93.06 101 LEU A N 1
ATOM 791 C CA . LEU A 1 101 ? -15.568 11.702 6.134 1.00 93.06 101 LEU A CA 1
ATOM 792 C C . LEU A 1 101 ? -16.272 11.049 7.328 1.00 93.06 101 LEU A C 1
ATOM 794 O O . LEU A 1 101 ? -17.326 10.446 7.154 1.00 93.06 101 LEU A O 1
ATOM 798 N N . HIS A 1 102 ? -15.699 11.191 8.523 1.00 91.94 102 HIS A N 1
ATOM 799 C CA . HIS A 1 102 ? -16.177 10.570 9.759 1.00 91.94 102 HIS A CA 1
ATOM 800 C C . HIS A 1 102 ? -16.390 11.642 10.834 1.00 91.94 102 HIS A C 1
ATOM 802 O O . HIS A 1 102 ? -15.577 11.762 11.758 1.00 91.94 102 HIS A O 1
ATOM 808 N N . PRO A 1 103 ? -17.443 12.472 10.710 1.00 83.31 103 PRO A N 1
ATOM 809 C CA . PRO A 1 103 ? -17.676 13.554 11.650 1.00 83.31 103 PRO A CA 1
ATOM 810 C C . PRO A 1 103 ? -17.978 12.989 13.047 1.00 83.31 103 PRO A C 1
ATOM 812 O O . PRO A 1 103 ? -18.717 12.004 13.173 1.00 83.31 103 PRO A O 1
ATOM 815 N N . PRO A 1 104 ? -17.435 13.601 14.115 1.00 75.19 104 PRO A N 1
ATOM 816 C CA . PRO A 1 104 ? -17.694 13.149 15.474 1.00 75.19 104 PRO A CA 1
ATOM 817 C C . PRO A 1 104 ? -19.195 13.250 15.787 1.00 75.19 104 PRO A C 1
ATOM 819 O O . PRO A 1 104 ? -19.761 14.342 15.758 1.00 75.19 104 PRO A O 1
ATOM 822 N N . GLY A 1 105 ? -19.822 12.109 16.097 1.00 68.38 105 GLY A N 1
ATOM 823 C CA . GLY A 1 105 ? -21.245 12.012 16.457 1.00 68.38 105 GLY A CA 1
ATOM 824 C C . GLY A 1 105 ? -22.156 11.289 15.455 1.00 68.38 105 GLY A C 1
ATOM 825 O O . GLY A 1 105 ? -23.370 11.458 15.560 1.00 68.38 105 GLY A O 1
ATOM 826 N N . SER A 1 106 ? -21.595 10.527 14.506 1.00 53.38 106 SER A N 1
ATOM 827 C CA . SER A 1 106 ? -22.354 9.601 13.639 1.00 53.38 106 SER A CA 1
ATOM 828 C C . SER A 1 106 ? -22.662 8.277 14.333 1.00 53.38 106 SER A C 1
ATOM 830 O O . SER A 1 106 ? -21.804 7.831 15.131 1.00 53.38 106 SER A O 1
#

Foldseek 3Di:
DVLLVVLVCVCVVVQHKDFLLVSQVVSLLVPDHDDSVVSNVVLQVDPCADPPHQKDWDWDWAAEPVRDTDTTTMIGGVPDDNVVVRHPPDDRDDPVNSCVSPPPPD

Sequence (106 aa):
MQEIDTVLREFTGRKALFTSIDIANEVKRQGTWIPNRDVALYMRQHELLAPGGDYLMTLTTVSLRDGRPVEAYVYHPAGSPVTEYGEILQSAMSPQEFAALHPPGS

Secondary structure (DSSP, 8-state):
-HHHHHHHHHHHHTT--B-HHHHHHHHHHTT----HHHHHHHHHH-GGGSTTSSEEEEEEEEE-TTS-EEEEEEEEETTS-GGGG-B-SSPPPPHHHHHHHS-TT-

Organism: NCBI:txid393310

pLDDT: mean 87.3, std 8.86, range [53.38, 96.31]

Radius of gyration: 13.89 Å; chains: 1; bounding box: 33×34×31 Å